Protein AF-A0A5M9ZGG0-F1 (afdb_monomer_lite)

Radius of gyration: 17.18 Å; chains: 1; bounding box: 38×13×47 Å

Foldseek 3Di:
DPLQVPLVVLQVLLVVCVPPPVPVSVVSNVSSVVNVVVVVVVVVVCVVVVVVVVVVVVD

pLDDT: mean 87.27, std 11.39, range [47.78, 97.44]

Secondary structure (DSSP, 8-state):
--TTT-HHHHHHHHHHHTTT-HHHHHHHHHHHHHHHHHHHHHHHHHHHHHHHHHHHH--

Sequence (59 aa):
MLGFFIPLVGLILFLVWKNEKPLSAKKAGMGALVSVILTVALYVIFIVIGVFVAMSSAS

Structure (mmCIF, N/CA/C/O backbone):
data_AF-A0A5M9ZGG0-F1
#
_entry.id   AF-A0A5M9ZGG0-F1
#
loop_
_atom_site.group_PDB
_atom_site.id
_atom_site.type_symbol
_atom_site.label_atom_id
_atom_site.label_alt_id
_atom_site.label_comp_id
_atom_site.label_asym_id
_atom_site.label_entity_id
_atom_site.label_seq_id
_atom_site.pdbx_PDB_ins_code
_atom_site.Cartn_x
_atom_site.Cartn_y
_atom_site.Cartn_z
_atom_site.occupancy
_atom_site.B_iso_or_equiv
_atom_site.auth_seq_id
_atom_site.auth_comp_id
_atom_site.auth_asym_id
_atom_site.auth_atom_id
_atom_site.pdbx_PDB_model_num
ATOM 1 N N . MET A 1 1 ? -1.057 -4.502 15.685 1.00 47.78 1 MET A N 1
ATOM 2 C CA . MET A 1 1 ? -0.536 -4.063 14.370 1.00 47.78 1 MET A CA 1
ATOM 3 C C . MET A 1 1 ? -0.833 -5.093 13.266 1.00 47.78 1 MET A C 1
ATOM 5 O O . MET A 1 1 ? -0.010 -5.303 12.393 1.00 47.78 1 MET A O 1
ATOM 9 N N . LEU A 1 2 ? -2.015 -5.730 13.264 1.00 50.88 2 LEU A N 1
ATOM 10 C CA . LEU A 1 2 ? -2.334 -6.809 12.308 1.00 50.88 2 LEU A CA 1
ATOM 11 C C . LEU A 1 2 ? -2.960 -6.308 10.991 1.00 50.88 2 LEU A C 1
ATOM 13 O O . LEU A 1 2 ? -2.865 -6.986 9.977 1.00 50.88 2 LEU A O 1
ATOM 17 N N . GLY A 1 3 ? -3.536 -5.099 10.972 1.00 53.44 3 GLY A N 1
ATOM 18 C CA . GLY A 1 3 ? -4.130 -4.515 9.759 1.00 53.44 3 GLY A CA 1
ATOM 19 C C . GLY A 1 3 ? -3.124 -4.102 8.675 1.00 53.44 3 GLY A C 1
ATOM 20 O O . GLY A 1 3 ? -3.532 -3.825 7.555 1.00 53.44 3 GLY A O 1
ATOM 21 N N . PHE A 1 4 ? -1.824 -4.072 8.990 1.00 59.06 4 PHE A N 1
ATOM 22 C CA . PHE A 1 4 ? -0.775 -3.720 8.028 1.00 59.06 4 PHE A CA 1
ATOM 23 C C . PHE A 1 4 ? -0.444 -4.874 7.068 1.00 59.06 4 PHE A C 1
ATOM 25 O O . PHE A 1 4 ? -0.221 -4.633 5.889 1.00 59.06 4 PHE A O 1
ATOM 32 N N . PHE A 1 5 ? -0.467 -6.124 7.550 1.00 61.25 5 PHE A N 1
ATOM 33 C CA . PHE A 1 5 ? -0.076 -7.297 6.754 1.00 61.25 5 PHE A CA 1
ATOM 34 C C . PHE A 1 5 ? -1.184 -7.811 5.828 1.00 61.25 5 PHE A C 1
ATOM 36 O O . PHE A 1 5 ? -0.889 -8.452 4.825 1.00 61.25 5 PHE A O 1
ATOM 43 N N . ILE A 1 6 ? -2.453 -7.526 6.142 1.00 82.56 6 ILE A N 1
ATOM 44 C CA . ILE A 1 6 ? -3.598 -7.872 5.293 1.00 82.56 6 ILE A CA 1
ATOM 45 C C . ILE A 1 6 ? -4.540 -6.658 5.260 1.00 82.56 6 ILE A C 1
ATOM 47 O O . ILE A 1 6 ? -5.324 -6.475 6.199 1.00 82.56 6 ILE A O 1
ATOM 51 N N . PRO A 1 7 ? -4.495 -5.825 4.201 1.00 82.44 7 PRO A N 1
ATOM 52 C CA . PRO A 1 7 ? -5.299 -4.604 4.108 1.00 82.44 7 PRO A CA 1
ATOM 53 C C . PRO A 1 7 ? -6.799 -4.857 4.298 1.00 82.44 7 PRO A C 1
ATOM 55 O O . PRO A 1 7 ? -7.485 -4.092 4.973 1.00 82.44 7 PRO A O 1
ATOM 58 N N . LEU A 1 8 ? -7.289 -5.988 3.774 1.00 85.88 8 LEU A N 1
ATOM 59 C CA . LEU A 1 8 ? -8.669 -6.450 3.941 1.00 85.88 8 LEU A CA 1
ATOM 60 C C . LEU A 1 8 ? -9.053 -6.614 5.418 1.00 85.88 8 LEU A C 1
ATOM 62 O O . LEU A 1 8 ? -10.097 -6.125 5.839 1.00 85.88 8 LEU A O 1
ATOM 66 N N . VAL A 1 9 ? -8.195 -7.239 6.228 1.00 87.94 9 VAL A N 1
ATOM 67 C CA . VAL A 1 9 ? -8.446 -7.429 7.667 1.00 87.94 9 VAL A CA 1
ATOM 68 C C . VAL A 1 9 ? -8.418 -6.087 8.398 1.00 87.94 9 VAL A C 1
ATOM 70 O O . VAL A 1 9 ? -9.242 -5.849 9.280 1.00 87.94 9 VAL A O 1
ATOM 73 N N . GLY A 1 10 ? -7.516 -5.180 8.014 1.00 86.44 10 GLY A N 1
ATOM 74 C CA . GLY A 1 10 ? -7.475 -3.824 8.565 1.00 86.44 10 GLY A CA 1
ATOM 75 C C . GLY A 1 10 ? -8.735 -3.004 8.251 1.00 86.44 10 GLY A C 1
ATOM 76 O O . GLY A 1 10 ? -9.236 -2.310 9.137 1.00 86.44 10 GLY A O 1
ATOM 77 N N . LEU A 1 11 ? -9.297 -3.143 7.045 1.00 88.12 11 LEU A N 1
ATOM 78 C CA . LEU A 1 11 ? -10.558 -2.506 6.650 1.00 88.12 11 LEU A CA 1
ATOM 79 C C . LEU A 1 11 ? -11.769 -3.120 7.373 1.00 88.12 11 LEU A C 1
ATOM 81 O O . LEU A 1 11 ? -12.633 -2.385 7.850 1.00 88.12 11 LEU A O 1
ATOM 85 N N . ILE A 1 12 ? -11.809 -4.448 7.524 1.00 90.50 12 ILE A N 1
ATOM 86 C CA . ILE A 1 12 ? -12.856 -5.141 8.294 1.00 90.50 12 ILE A CA 1
ATOM 87 C C . ILE A 1 12 ? -12.828 -4.685 9.760 1.00 90.50 12 ILE A C 1
ATOM 89 O O . ILE A 1 12 ? -13.862 -4.296 10.298 1.00 90.50 12 ILE A O 1
ATOM 93 N N . LEU A 1 13 ? -11.652 -4.652 10.401 1.00 87.38 13 LEU A N 1
ATOM 94 C CA . LEU A 1 13 ? -11.502 -4.159 11.777 1.00 87.38 13 LEU A CA 1
ATOM 95 C C . LEU A 1 13 ? -11.887 -2.682 11.913 1.00 87.38 13 LEU A C 1
ATOM 97 O O . LEU A 1 13 ? -12.489 -2.304 12.918 1.00 87.38 13 LEU A O 1
ATOM 101 N N . PHE A 1 14 ? -11.579 -1.851 10.909 1.00 88.38 14 PHE A N 1
ATOM 102 C CA . PHE A 1 14 ? -12.040 -0.464 10.871 1.00 88.38 14 PHE A CA 1
ATOM 103 C C . PHE A 1 14 ? -13.570 -0.389 10.895 1.00 88.38 14 PHE A C 1
ATOM 105 O O . PHE A 1 14 ? -14.105 0.339 11.724 1.00 88.38 14 PHE A O 1
ATOM 112 N N . LEU A 1 15 ? -14.271 -1.159 10.054 1.00 89.88 15 LEU A N 1
ATOM 113 C CA . LEU A 1 15 ? -15.738 -1.158 9.990 1.00 89.88 15 LEU A CA 1
ATOM 114 C C . LEU A 1 15 ? -16.389 -1.710 11.265 1.00 89.88 15 LEU A C 1
ATOM 116 O O . LEU A 1 15 ? -17.317 -1.087 11.780 1.00 89.88 15 LEU A O 1
ATOM 120 N N . VAL A 1 16 ? -15.885 -2.829 11.796 1.00 92.38 16 VAL A N 1
ATOM 121 C CA . VAL A 1 16 ? -16.413 -3.478 13.013 1.00 92.38 16 VAL A CA 1
ATOM 122 C C . VAL A 1 16 ? -16.262 -2.571 14.233 1.00 92.38 16 VAL A C 1
ATOM 124 O O . VAL A 1 16 ? -17.182 -2.445 15.036 1.00 92.38 16 VAL A O 1
ATOM 127 N N . TRP A 1 17 ? -15.118 -1.901 14.380 1.00 92.38 17 TRP A N 1
ATOM 128 C CA . TRP A 1 17 ? -14.850 -1.052 15.542 1.00 92.38 17 TRP A CA 1
ATOM 129 C C . TRP A 1 17 ? -15.209 0.420 15.347 1.00 92.38 17 TRP A C 1
ATOM 131 O O . TRP A 1 17 ? -15.006 1.201 16.279 1.00 92.38 17 TRP A O 1
ATOM 141 N N . LYS A 1 18 ? -15.762 0.826 14.194 1.00 87.75 18 LYS A N 1
ATOM 142 C CA . LYS A 1 18 ? -16.016 2.247 13.901 1.00 87.75 18 LYS A CA 1
ATOM 143 C C . LYS A 1 18 ? -16.948 2.916 14.919 1.00 87.75 18 LYS A C 1
ATOM 145 O O . LYS A 1 18 ? -16.760 4.090 15.218 1.00 87.75 18 LYS A O 1
ATOM 150 N N . ASN A 1 19 ? -17.916 2.162 15.447 1.00 90.19 19 ASN A N 1
ATOM 151 C CA . ASN A 1 19 ? -18.925 2.662 16.384 1.00 90.19 19 ASN A CA 1
ATOM 152 C C . ASN A 1 19 ? -18.558 2.389 17.856 1.00 90.19 19 ASN A C 1
ATOM 154 O O . ASN A 1 19 ? -18.932 3.162 18.725 1.00 90.19 19 ASN A O 1
ATOM 158 N N . GLU A 1 20 ? -17.795 1.325 18.128 1.00 91.88 20 GLU A N 1
ATOM 159 C CA . GLU A 1 20 ? -17.491 0.858 19.494 1.00 91.88 20 GLU A CA 1
ATOM 160 C C . GLU A 1 20 ? -16.128 1.340 20.018 1.00 91.88 20 GLU A C 1
ATOM 162 O O . GLU A 1 20 ? -15.952 1.609 21.206 1.00 91.88 20 GLU A O 1
ATOM 167 N N . LYS A 1 21 ? -15.109 1.415 19.149 1.00 90.12 21 LYS A N 1
ATOM 168 C CA . LYS A 1 21 ? -13.722 1.759 19.517 1.00 90.12 21 LYS A CA 1
ATOM 169 C C . LYS A 1 21 ? -13.075 2.626 18.429 1.00 90.12 21 LYS A C 1
ATOM 171 O O . LYS A 1 21 ? -12.138 2.175 17.760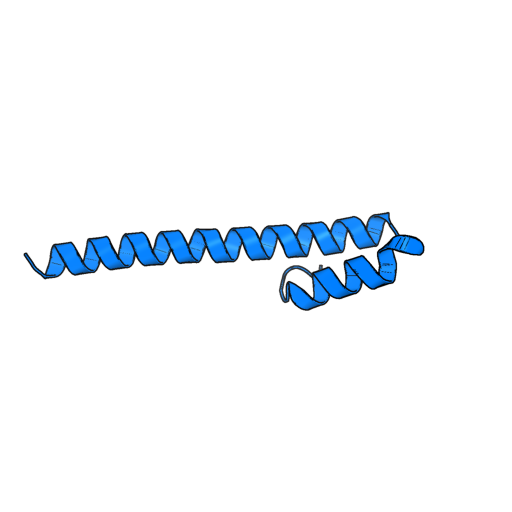 1.00 90.12 21 LYS A O 1
ATOM 176 N N . PRO A 1 22 ? -13.511 3.890 18.264 1.00 87.19 22 PRO A N 1
ATOM 177 C CA . PRO A 1 22 ? -13.113 4.743 17.140 1.00 87.19 22 PRO A CA 1
ATOM 178 C C . PRO A 1 22 ? -11.599 4.992 17.059 1.00 87.19 22 PRO A C 1
ATOM 180 O O . PRO A 1 22 ? -11.040 5.091 15.968 1.00 87.19 22 PRO A O 1
ATOM 183 N N . LEU A 1 23 ? -10.902 5.034 18.198 1.00 89.81 23 LEU A N 1
ATOM 184 C CA . LEU A 1 23 ? -9.443 5.189 18.260 1.00 89.81 23 LEU A CA 1
ATOM 185 C C . LEU A 1 23 ? -8.697 3.973 1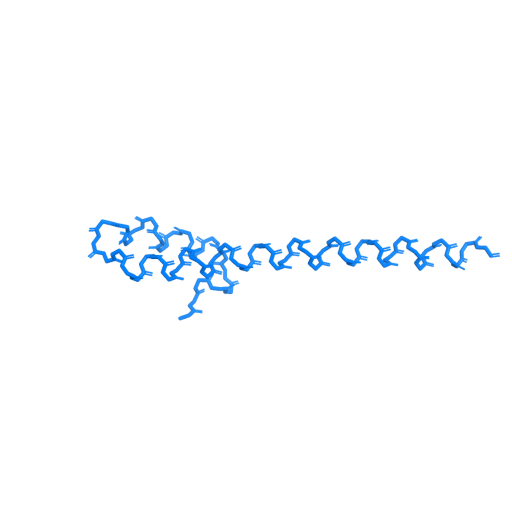7.686 1.00 89.81 23 LEU A C 1
ATOM 187 O O . LEU A 1 23 ? -7.773 4.128 16.884 1.00 89.81 23 LEU A O 1
ATOM 191 N N . SER A 1 24 ? -9.122 2.760 18.050 1.00 87.56 24 SER A N 1
ATOM 192 C CA . SER A 1 24 ? -8.563 1.516 17.507 1.00 87.56 24 SER A CA 1
ATOM 193 C C . SER A 1 24 ? -8.952 1.313 16.046 1.00 87.56 24 SER A C 1
ATOM 195 O O . SER A 1 24 ? -8.110 0.898 15.250 1.00 87.56 24 SER A O 1
ATOM 197 N N . ALA A 1 25 ? -10.185 1.673 15.678 1.00 88.38 25 ALA A N 1
ATOM 198 C CA . ALA A 1 25 ? -10.649 1.651 14.297 1.00 88.38 25 ALA A CA 1
ATOM 199 C C . ALA A 1 25 ? -9.775 2.552 13.416 1.00 88.38 25 ALA A C 1
ATOM 201 O O . ALA A 1 25 ? -9.214 2.073 12.433 1.00 88.38 25 ALA A O 1
ATOM 202 N N . LYS A 1 26 ? -9.555 3.820 13.800 1.00 86.75 26 LYS A N 1
ATOM 203 C CA . LYS A 1 26 ? -8.692 4.745 13.043 1.00 86.75 26 LYS A CA 1
ATOM 204 C C . LYS A 1 26 ? -7.280 4.199 12.846 1.00 86.75 26 LYS A C 1
ATOM 206 O O . LYS A 1 26 ? -6.754 4.285 11.741 1.00 86.75 26 LYS A O 1
ATOM 211 N N . LYS A 1 27 ? -6.677 3.596 13.876 1.00 89.31 27 LYS A N 1
ATOM 212 C CA . LYS A 1 27 ? -5.353 2.964 13.752 1.00 89.31 27 LYS A CA 1
ATOM 213 C C . LYS A 1 27 ? -5.356 1.783 12.774 1.00 89.31 27 LYS A C 1
ATOM 215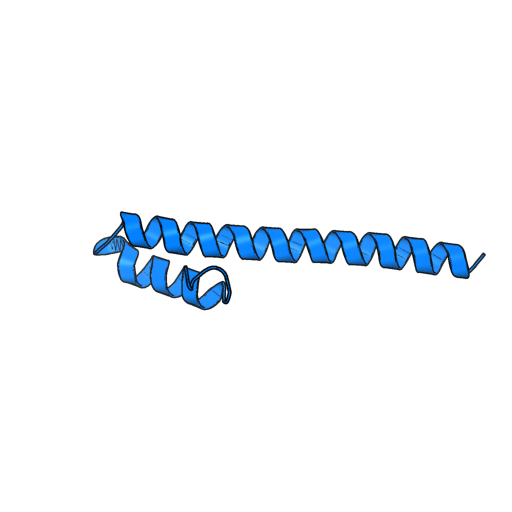 O O . LYS A 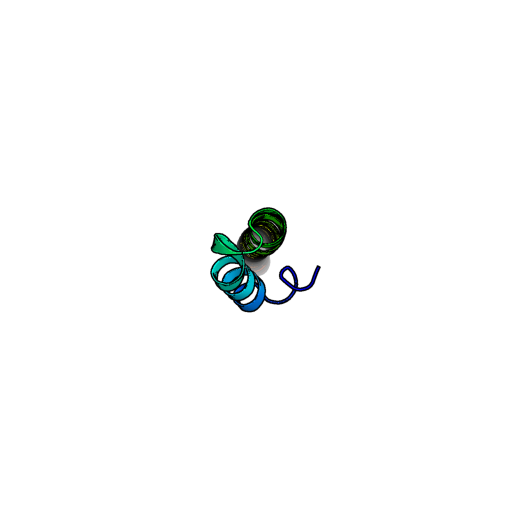1 27 ? -4.420 1.658 11.988 1.00 89.31 27 LYS A O 1
ATOM 220 N N . ALA A 1 28 ? -6.386 0.935 12.802 1.00 88.69 28 ALA A N 1
ATOM 221 C CA . ALA A 1 28 ? -6.521 -0.194 11.878 1.00 88.69 28 ALA A CA 1
ATOM 222 C C . ALA A 1 28 ? -6.726 0.267 10.425 1.00 88.69 28 ALA A C 1
ATOM 224 O O . ALA A 1 28 ? -6.024 -0.206 9.533 1.00 88.69 28 ALA A O 1
ATOM 225 N N . GLY A 1 29 ? -7.617 1.240 10.206 1.00 87.69 29 GLY A N 1
ATOM 226 C CA . GLY A 1 29 ? -7.887 1.814 8.887 1.00 87.69 29 GLY A CA 1
ATOM 227 C C . GLY A 1 29 ? -6.688 2.564 8.307 1.00 87.69 29 GLY A C 1
ATOM 228 O O . GLY A 1 29 ? -6.360 2.377 7.141 1.00 87.69 29 GLY A O 1
ATOM 229 N N . MET A 1 30 ? -5.972 3.347 9.121 1.00 88.94 30 MET A N 1
ATOM 230 C CA . MET A 1 30 ? -4.761 4.046 8.674 1.00 88.94 30 MET A CA 1
ATOM 231 C C . MET A 1 30 ? -3.640 3.062 8.321 1.00 88.94 30 MET A C 1
ATOM 233 O O . MET A 1 30 ? -2.976 3.237 7.306 1.00 88.94 30 MET A O 1
ATOM 237 N N . GLY A 1 31 ? -3.479 1.985 9.099 1.00 88.81 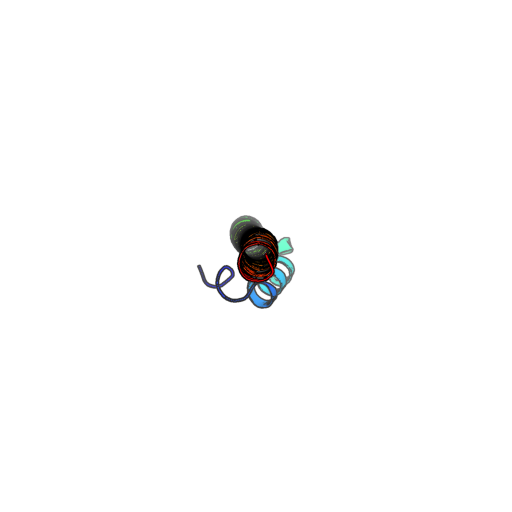31 GLY A N 1
ATOM 238 C CA . GLY A 1 31 ? -2.543 0.907 8.770 1.00 88.81 31 GLY A CA 1
ATOM 239 C C . GLY A 1 31 ? -2.870 0.199 7.451 1.00 88.81 31 GLY A C 1
ATOM 240 O O . GLY A 1 31 ? -1.955 -0.078 6.682 1.00 88.81 31 GLY A O 1
ATOM 241 N N . ALA A 1 32 ? -4.155 -0.045 7.169 1.00 90.31 32 ALA A N 1
ATOM 242 C CA . ALA A 1 32 ? -4.610 -0.646 5.913 1.00 90.31 32 ALA A CA 1
ATOM 243 C C . ALA A 1 32 ? -4.424 0.289 4.708 1.00 90.31 32 ALA A C 1
ATOM 245 O O . ALA A 1 32 ? -4.012 -0.143 3.636 1.00 90.31 32 ALA A O 1
ATOM 246 N N . LEU A 1 33 ? -4.715 1.580 4.874 1.00 90.56 33 LEU A N 1
ATOM 247 C CA . LEU A 1 33 ? -4.572 2.563 3.803 1.00 90.56 33 LEU A CA 1
ATOM 248 C C . LEU A 1 33 ? -3.098 2.773 3.434 1.00 90.56 33 LEU A C 1
ATOM 250 O O . LEU A 1 33 ? -2.752 2.782 2.256 1.00 90.56 33 LEU A O 1
ATOM 254 N N . VAL A 1 34 ? -2.218 2.872 4.436 1.00 91.75 34 VAL A N 1
ATOM 255 C CA . VAL A 1 34 ? -0.771 3.002 4.216 1.00 91.75 34 VAL A CA 1
ATOM 256 C C . VAL A 1 34 ? -0.200 1.767 3.519 1.00 91.75 34 VAL A C 1
ATOM 258 O O . VAL A 1 34 ? 0.593 1.927 2.594 1.00 91.75 34 VAL A O 1
ATOM 261 N N . SER A 1 35 ? -0.606 0.549 3.900 1.00 88.56 35 SER A N 1
ATOM 262 C CA . SER A 1 35 ? -0.104 -0.662 3.238 1.00 88.56 35 SER A CA 1
ATOM 263 C C . SER A 1 35 ? -0.531 -0.741 1.771 1.00 88.56 35 SER A C 1
ATOM 265 O O . SER A 1 35 ? 0.313 -1.025 0.928 1.00 88.56 35 SER A O 1
ATOM 267 N N . VAL A 1 36 ? -1.778 -0.388 1.432 1.00 90.69 36 VAL A N 1
ATOM 268 C CA . VAL A 1 36 ? -2.236 -0.318 0.029 1.00 90.69 36 VAL A CA 1
ATOM 269 C C . VAL A 1 36 ? -1.427 0.701 -0.771 1.00 90.69 36 VAL A C 1
ATOM 271 O O . VAL A 1 36 ? -0.950 0.379 -1.858 1.00 90.69 36 VAL A O 1
ATOM 274 N N . ILE A 1 37 ? -1.237 1.911 -0.236 1.00 93.50 37 ILE A N 1
ATOM 275 C CA . ILE A 1 37 ? -0.481 2.966 -0.927 1.00 93.50 37 ILE A CA 1
ATOM 276 C C . ILE A 1 37 ? 0.966 2.528 -1.163 1.00 93.50 37 ILE A C 1
ATOM 278 O O . ILE A 1 37 ? 1.472 2.685 -2.272 1.00 93.50 37 ILE A O 1
ATOM 282 N N . LEU A 1 38 ? 1.619 1.941 -0.156 1.00 93.06 38 LEU A N 1
ATOM 283 C CA . LEU A 1 38 ? 2.984 1.430 -0.287 1.00 93.06 38 LEU A CA 1
ATOM 284 C C . LEU A 1 38 ? 3.077 0.317 -1.333 1.00 93.06 38 LEU A C 1
ATOM 286 O O . LEU A 1 38 ? 3.977 0.351 -2.170 1.00 93.06 38 LEU A O 1
ATOM 290 N N . THR A 1 39 ? 2.148 -0.643 -1.330 1.00 91.12 39 THR A N 1
ATOM 291 C CA . THR A 1 39 ? 2.130 -1.724 -2.325 1.00 91.12 39 THR A CA 1
ATOM 292 C C . THR A 1 39 ? 1.966 -1.178 -3.741 1.00 91.12 39 THR A C 1
ATOM 294 O O . THR A 1 39 ? 2.723 -1.571 -4.626 1.00 91.12 39 THR A O 1
ATOM 297 N N . VAL A 1 40 ? 1.033 -0.247 -3.962 1.00 94.81 40 VAL A N 1
ATOM 298 C CA . VAL A 1 40 ? 0.821 0.369 -5.282 1.00 94.81 40 VAL A CA 1
ATOM 299 C C . VAL A 1 40 ? 2.053 1.162 -5.719 1.00 94.81 40 VAL A C 1
ATOM 301 O O . VAL A 1 40 ? 2.509 0.997 -6.848 1.00 94.81 40 VAL A O 1
ATOM 304 N N . ALA A 1 41 ? 2.633 1.974 -4.832 1.00 96.56 41 ALA A N 1
ATOM 305 C CA . ALA A 1 41 ? 3.825 2.764 -5.136 1.00 96.56 41 ALA A CA 1
ATOM 306 C C . ALA A 1 41 ? 5.018 1.877 -5.526 1.00 96.56 41 ALA A C 1
ATOM 308 O O . ALA A 1 41 ? 5.672 2.136 -6.536 1.00 96.56 41 ALA A O 1
ATOM 309 N N . LEU A 1 42 ? 5.266 0.799 -4.776 1.00 95.56 42 LEU A N 1
ATOM 310 C CA . LEU A 1 42 ? 6.313 -0.170 -5.100 1.00 95.56 42 LEU A CA 1
ATOM 311 C C . LEU A 1 42 ? 6.054 -0.853 -6.444 1.00 95.56 42 LEU A C 1
ATOM 313 O O . LEU A 1 42 ? 6.977 -0.978 -7.242 1.00 95.56 42 LEU A O 1
ATOM 317 N N . TYR A 1 43 ? 4.812 -1.254 -6.723 1.00 95.56 43 TYR A N 1
ATOM 318 C CA . TYR A 1 43 ? 4.459 -1.896 -7.990 1.00 95.56 43 TYR A CA 1
ATOM 319 C C . TYR A 1 43 ? 4.721 -0.973 -9.186 1.00 95.56 43 TYR A C 1
ATOM 321 O O . TYR A 1 43 ? 5.315 -1.396 -10.175 1.00 95.56 43 TYR A O 1
ATOM 329 N N . VAL A 1 44 ? 4.361 0.310 -9.069 1.00 97.25 44 VAL A N 1
ATOM 330 C CA . VAL A 1 44 ? 4.655 1.327 -10.090 1.00 97.25 44 VAL A CA 1
ATOM 331 C C . VAL A 1 44 ? 6.163 1.483 -10.288 1.00 97.25 44 VAL A C 1
ATOM 333 O O . VAL A 1 44 ? 6.625 1.463 -11.425 1.00 97.25 44 VAL A O 1
ATOM 336 N N . ILE A 1 45 ? 6.939 1.581 -9.205 1.00 97.44 45 ILE A N 1
ATOM 337 C CA . ILE A 1 45 ? 8.405 1.677 -9.280 1.00 97.44 45 ILE A CA 1
ATOM 338 C C . ILE A 1 45 ? 8.994 0.457 -10.000 1.00 97.44 45 ILE A C 1
ATOM 340 O O . ILE A 1 45 ? 9.806 0.620 -10.909 1.00 97.44 45 ILE A O 1
ATOM 344 N N . PHE A 1 46 ? 8.565 -0.757 -9.648 1.00 96.50 46 PHE A N 1
ATOM 345 C CA . PHE A 1 46 ? 9.043 -1.980 -10.293 1.00 96.50 46 PHE A CA 1
ATOM 346 C C . PHE A 1 46 ? 8.670 -2.056 -11.772 1.00 96.50 46 PHE A C 1
ATOM 348 O O . PHE A 1 46 ? 9.504 -2.472 -12.572 1.00 96.50 46 PHE A O 1
ATOM 355 N N . ILE A 1 47 ? 7.462 -1.632 -12.154 1.00 96.62 47 ILE A N 1
ATOM 356 C CA . ILE A 1 47 ? 7.062 -1.554 -13.565 1.00 96.62 47 ILE A CA 1
ATOM 357 C C . ILE A 1 47 ? 7.970 -0.585 -14.315 1.00 96.62 47 ILE A C 1
ATOM 359 O O . ILE A 1 47 ? 8.498 -0.937 -15.365 1.00 96.62 47 ILE A O 1
ATOM 363 N N . VAL A 1 48 ? 8.179 0.616 -13.773 1.00 96.81 48 VAL A N 1
ATOM 364 C CA . VAL A 1 48 ? 9.019 1.639 -14.404 1.00 96.81 48 VAL A CA 1
ATOM 365 C C . VAL A 1 48 ? 10.438 1.110 -14.597 1.00 96.81 48 VAL A C 1
ATOM 367 O O . VAL A 1 48 ? 10.944 1.124 -15.717 1.00 96.81 48 VAL A O 1
ATOM 370 N N . ILE A 1 49 ? 11.053 0.572 -13.542 1.00 96.56 49 ILE A N 1
ATOM 371 C CA . ILE A 1 49 ? 12.394 -0.022 -13.614 1.00 96.56 49 ILE A CA 1
ATOM 372 C C . ILE A 1 49 ? 12.421 -1.172 -14.625 1.00 96.56 49 ILE A C 1
ATOM 374 O O . ILE A 1 49 ? 13.319 -1.221 -15.459 1.00 96.56 49 ILE A O 1
ATOM 378 N N . GLY A 1 50 ? 11.438 -2.072 -14.591 1.00 95.19 50 GLY A N 1
ATOM 379 C CA . GLY A 1 50 ? 11.355 -3.209 -15.506 1.00 95.19 50 GLY A CA 1
ATOM 380 C C . GLY A 1 50 ? 11.286 -2.782 -16.971 1.00 95.19 50 GLY A C 1
ATOM 381 O O . GLY A 1 50 ? 11.997 -3.343 -17.801 1.00 95.19 50 GLY A O 1
ATOM 382 N N . VAL A 1 51 ? 10.495 -1.752 -17.283 1.00 95.56 51 VAL A N 1
ATOM 383 C CA . VAL A 1 51 ? 10.405 -1.178 -18.634 1.00 95.56 51 VAL A CA 1
ATOM 384 C C . VAL A 1 51 ? 11.730 -0.540 -19.051 1.00 95.56 51 VAL A C 1
ATOM 386 O O . VAL A 1 51 ? 12.199 -0.801 -20.156 1.00 95.56 51 VAL A O 1
ATOM 389 N N . PHE A 1 52 ? 12.365 0.250 -18.179 1.00 95.06 52 PHE A N 1
ATOM 390 C CA . PHE A 1 52 ? 13.669 0.859 -18.468 1.00 95.06 52 PHE A CA 1
ATOM 391 C C . PHE A 1 52 ? 14.753 -0.190 -18.730 1.00 95.06 52 PHE A C 1
ATOM 393 O O . PHE A 1 52 ? 15.493 -0.076 -19.706 1.00 95.06 52 PHE A O 1
ATOM 400 N N . VAL A 1 53 ? 14.825 -1.229 -17.894 1.00 95.38 53 VAL A N 1
ATOM 401 C CA . VAL A 1 53 ? 15.789 -2.324 -18.054 1.00 95.38 53 VAL A CA 1
ATOM 402 C C . VAL A 1 53 ? 15.533 -3.073 -19.360 1.00 95.38 53 VAL A C 1
ATOM 404 O O . VAL A 1 53 ? 16.466 -3.254 -20.137 1.00 95.38 53 VAL A O 1
ATOM 407 N N . ALA A 1 54 ? 14.281 -3.443 -19.645 1.00 94.25 54 ALA A N 1
ATOM 408 C CA . ALA A 1 54 ? 13.916 -4.124 -20.887 1.00 94.25 54 ALA A CA 1
ATOM 409 C C . ALA A 1 54 ? 14.233 -3.289 -22.138 1.00 94.25 54 ALA A C 1
ATOM 411 O O . ALA A 1 54 ? 14.620 -3.837 -23.165 1.00 94.25 54 ALA A O 1
ATOM 412 N N . MET A 1 55 ? 14.094 -1.964 -22.057 1.00 92.75 55 MET A N 1
ATOM 413 C CA . MET A 1 55 ? 14.460 -1.075 -23.156 1.00 92.75 55 MET A CA 1
ATOM 414 C C . MET A 1 55 ? 15.976 -0.999 -23.347 1.00 92.75 55 MET A C 1
ATOM 416 O O . MET A 1 55 ? 16.442 -1.044 -24.479 1.00 92.75 55 MET A O 1
ATOM 420 N N . SER A 1 56 ? 16.742 -0.935 -22.253 1.00 90.94 56 SER A N 1
ATOM 421 C CA . SER A 1 56 ? 18.210 -0.901 -22.303 1.00 90.94 56 SER A CA 1
ATOM 422 C C . SER A 1 56 ? 18.8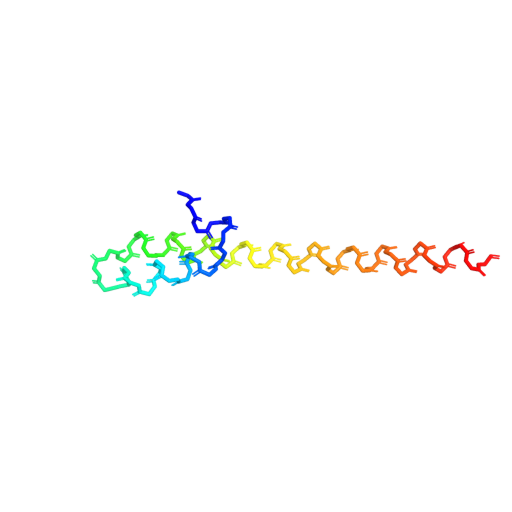55 -2.202 -22.784 1.00 90.94 56 SER A C 1
ATOM 424 O O . SER A 1 56 ? 19.980 -2.171 -23.265 1.00 90.94 56 SER A O 1
ATOM 426 N N . SER A 1 57 ? 18.174 -3.343 -22.652 1.00 86.12 57 SER A N 1
ATOM 427 C CA . SER A 1 57 ? 18.665 -4.632 -23.152 1.00 86.12 57 SER A CA 1
ATOM 428 C C . SER A 1 57 ? 18.256 -4.927 -24.597 1.00 86.12 57 SER A C 1
ATOM 430 O O . SER A 1 57 ? 18.765 -5.879 -25.184 1.00 86.12 57 SER A O 1
ATOM 432 N N . ALA A 1 58 ? 17.336 -4.140 -25.165 1.00 76.94 58 ALA A N 1
ATOM 433 C CA . ALA A 1 58 ? 16.867 -4.274 -26.544 1.00 76.94 58 ALA A CA 1
ATOM 434 C C . ALA A 1 58 ? 17.632 -3.387 -27.550 1.00 76.94 58 ALA A C 1
ATOM 436 O O . ALA A 1 58 ? 17.411 -3.522 -28.754 1.00 76.94 58 ALA A O 1
ATOM 437 N N . SER A 1 59 ? 18.500 -2.490 -27.067 1.00 63.94 59 SER A N 1
ATOM 438 C CA . SER A 1 59 ? 19.413 -1.640 -27.853 1.00 63.94 59 SER A CA 1
ATOM 439 C C . SER A 1 59 ? 20.837 -2.174 -27.828 1.00 63.94 59 SER A C 1
ATOM 441 O O . SER A 1 59 ? 21.483 -2.168 -28.897 1.00 63.94 59 SER A O 1
#

Organism: NCBI:txid1630166